Protein AF-A0AAV7KCJ5-F1 (afdb_monomer_lite)

pLDDT: mean 91.38, std 7.17, range [54.78, 97.94]

Structure (mmCIF, N/CA/C/O backbone):
data_AF-A0AAV7KCJ5-F1
#
_entry.id   AF-A0AAV7KCJ5-F1
#
loop_
_atom_site.group_PDB
_atom_site.id
_atom_site.type_symbol
_atom_site.label_atom_id
_atom_site.label_alt_id
_atom_site.label_comp_id
_atom_site.label_asym_id
_atom_site.label_entity_id
_atom_site.label_seq_id
_atom_site.pdbx_PDB_ins_code
_atom_site.Cartn_x
_atom_site.Cartn_y
_atom_site.Cartn_z
_atom_site.occupancy
_atom_site.B_iso_or_equiv
_atom_site.auth_seq_id
_atom_site.auth_comp_id
_atom_site.auth_asym_id
_atom_site.auth_atom_id
_atom_site.pdbx_PDB_model_num
ATOM 1 N N . MET A 1 1 ? -26.544 1.266 16.750 1.00 62.94 1 MET A N 1
ATOM 2 C CA . MET A 1 1 ? -25.560 1.793 17.711 1.00 62.94 1 MET A CA 1
ATOM 3 C C . MET A 1 1 ? -24.195 1.752 17.039 1.00 62.94 1 MET A C 1
ATOM 5 O O . MET A 1 1 ? -23.851 0.712 16.485 1.00 62.94 1 MET A O 1
ATOM 9 N N . SER A 1 2 ? -23.483 2.873 16.955 1.00 85.56 2 SER A N 1
ATOM 10 C CA . SER A 1 2 ? -22.164 2.951 16.309 1.00 85.56 2 SER A CA 1
ATOM 11 C C . SER A 1 2 ? -21.068 2.293 17.162 1.00 85.56 2 SER A C 1
ATOM 13 O O . SER A 1 2 ? -21.198 2.193 18.380 1.00 85.56 2 SER A O 1
ATOM 15 N N . ASP A 1 3 ? -19.951 1.878 16.547 1.00 87.19 3 ASP A N 1
ATOM 16 C CA . ASP A 1 3 ? -18.792 1.317 17.274 1.00 87.19 3 ASP A CA 1
ATOM 17 C C . ASP A 1 3 ? -18.307 2.250 18.398 1.00 87.19 3 ASP A C 1
ATOM 19 O O . ASP A 1 3 ? -17.878 1.791 19.455 1.00 87.19 3 ASP A O 1
ATOM 23 N N . PHE A 1 4 ? -18.407 3.565 18.183 1.00 85.38 4 PHE A N 1
ATOM 24 C CA . PHE A 1 4 ? -18.057 4.586 19.167 1.00 85.38 4 PHE A CA 1
ATOM 25 C C . PHE A 1 4 ? -19.045 4.648 20.333 1.00 85.38 4 PHE A C 1
ATOM 27 O O . PHE A 1 4 ? -18.619 4.792 21.476 1.00 85.38 4 PHE A O 1
ATOM 34 N N . GLU A 1 5 ? -20.345 4.515 20.073 1.00 88.69 5 GLU A N 1
ATOM 35 C CA . GLU A 1 5 ? -21.368 4.468 21.124 1.00 88.69 5 GLU A CA 1
ATOM 36 C C . GLU A 1 5 ? -21.196 3.240 22.021 1.00 88.69 5 GLU A C 1
ATOM 38 O O . GLU A 1 5 ? -21.281 3.364 23.242 1.00 88.69 5 GLU A O 1
ATOM 43 N N . VAL A 1 6 ? -20.888 2.076 21.439 1.00 88.56 6 VAL A N 1
ATOM 44 C CA . VAL A 1 6 ? -20.657 0.843 22.209 1.00 88.56 6 VAL A CA 1
ATOM 45 C C . VAL A 1 6 ? -19.412 0.975 23.087 1.00 88.56 6 VAL A C 1
ATOM 47 O O . VAL A 1 6 ? -19.454 0.624 24.261 1.00 88.56 6 VAL A O 1
ATOM 50 N N . LEU A 1 7 ? -18.314 1.529 22.565 1.00 90.25 7 LEU A N 1
ATOM 51 C CA . LEU A 1 7 ? -17.108 1.778 23.363 1.00 90.25 7 LEU A CA 1
ATOM 52 C C . LEU A 1 7 ? -17.362 2.797 24.486 1.00 90.25 7 LEU A C 1
ATOM 54 O O . LEU A 1 7 ? -16.994 2.555 25.637 1.00 90.25 7 LEU A O 1
ATOM 58 N N . ARG A 1 8 ? -18.060 3.899 24.180 1.00 89.69 8 ARG A N 1
ATOM 59 C CA . ARG A 1 8 ? -18.406 4.942 25.157 1.00 89.69 8 ARG A CA 1
ATOM 60 C C . ARG A 1 8 ? -19.308 4.407 26.272 1.00 89.69 8 ARG A C 1
ATOM 62 O O . ARG A 1 8 ? -19.099 4.784 27.421 1.00 89.69 8 ARG A O 1
ATOM 69 N N . LYS A 1 9 ? -20.246 3.500 25.968 1.00 90.31 9 LYS A N 1
ATOM 70 C CA . LYS A 1 9 ? -21.117 2.840 26.962 1.00 90.31 9 LYS A CA 1
ATOM 71 C C . LYS A 1 9 ? -20.323 2.186 28.100 1.00 90.31 9 LYS A C 1
ATOM 73 O O . LYS A 1 9 ? -20.775 2.215 29.238 1.00 90.31 9 LYS A O 1
ATOM 78 N N . TYR A 1 10 ? -19.147 1.628 27.808 1.00 88.75 10 TYR A N 1
ATOM 79 C CA . TYR A 1 10 ? -18.276 0.990 28.807 1.00 88.75 10 TYR A CA 1
ATOM 80 C C . TYR A 1 10 ? -17.107 1.883 29.260 1.00 88.75 10 TYR A C 1
ATOM 82 O O . TYR A 1 10 ? -16.184 1.419 29.939 1.00 88.75 10 TYR A O 1
ATOM 90 N N . GLY A 1 11 ? -17.115 3.165 28.879 1.00 88.50 11 GLY A N 1
ATOM 91 C CA . GLY A 1 11 ? -16.026 4.100 29.158 1.00 88.50 11 GLY A CA 1
ATOM 92 C C . GLY A 1 11 ? -14.686 3.600 28.617 1.00 88.50 11 GLY A C 1
ATOM 93 O O . GLY A 1 11 ? -13.696 3.615 29.345 1.00 88.50 11 GLY A O 1
ATOM 94 N N . LEU A 1 12 ? -14.688 3.054 27.397 1.00 90.12 12 LEU A N 1
ATOM 95 C CA . LEU A 1 12 ? -13.498 2.576 26.697 1.00 90.12 12 LEU A CA 1
ATOM 96 C C . LEU A 1 12 ? -13.106 3.569 25.603 1.00 90.12 12 LEU A C 1
ATOM 98 O O . LEU A 1 12 ? -13.947 3.983 24.801 1.00 90.12 12 LEU A O 1
ATOM 102 N N . ASN A 1 13 ? -11.820 3.910 25.529 1.00 89.00 13 ASN A N 1
ATOM 103 C CA . ASN A 1 13 ? -11.284 4.693 24.424 1.00 89.00 13 ASN A CA 1
ATOM 104 C C . ASN A 1 13 ? -10.978 3.780 23.223 1.00 89.00 13 ASN A C 1
ATOM 106 O O . ASN A 1 13 ? -10.430 2.684 23.354 1.00 89.00 13 ASN A O 1
ATOM 110 N N . ARG A 1 14 ? -11.310 4.256 22.020 1.00 86.88 14 ARG A N 1
ATOM 111 C CA . ARG A 1 14 ? -10.985 3.594 20.754 1.00 86.88 14 ARG A CA 1
ATOM 112 C C . ARG A 1 14 ? -9.488 3.332 20.589 1.00 86.88 14 ARG A C 1
ATOM 114 O O . ARG A 1 14 ? -9.135 2.264 20.094 1.00 86.88 14 ARG A O 1
ATOM 121 N N . GLU A 1 15 ? -8.632 4.289 20.936 1.00 85.88 15 GLU A N 1
ATOM 122 C CA . GLU A 1 15 ? -7.181 4.130 20.790 1.00 85.88 15 GLU A CA 1
ATOM 123 C C . GLU A 1 15 ? -6.646 3.065 21.738 1.00 85.88 15 GLU A C 1
ATOM 125 O O . GLU A 1 15 ? -6.010 2.125 21.267 1.00 85.88 15 GLU A O 1
ATOM 130 N N . GLU A 1 16 ? -7.006 3.139 23.020 1.00 84.88 16 GLU A N 1
ATOM 131 C CA . GLU A 1 16 ? -6.613 2.166 24.049 1.00 84.88 16 GLU A CA 1
ATOM 132 C C . GLU A 1 16 ? -7.024 0.738 23.673 1.00 84.88 16 GLU A C 1
ATOM 134 O O . GLU A 1 16 ? -6.205 -0.178 23.697 1.00 84.88 16 GLU A O 1
ATOM 139 N N . VAL A 1 17 ? -8.272 0.536 23.232 1.00 87.44 17 VAL A N 1
ATOM 140 C CA . VAL A 1 17 ? -8.769 -0.797 22.851 1.00 87.44 17 VAL A CA 1
ATOM 141 C C . VAL A 1 17 ? -7.986 -1.391 21.677 1.00 87.44 17 VAL A C 1
ATOM 143 O O . VAL A 1 17 ? -7.844 -2.612 21.567 1.00 87.44 17 VAL A O 1
ATOM 146 N N . VAL A 1 18 ? -7.485 -0.555 20.771 1.00 88.62 18 VAL A N 1
ATOM 147 C CA . VAL A 1 18 ? -6.765 -1.007 19.576 1.00 88.62 18 VAL A CA 1
ATOM 148 C C . VAL A 1 18 ? -5.284 -1.234 19.865 1.00 88.62 18 VAL A C 1
ATOM 150 O O . VAL A 1 18 ? -4.736 -2.219 19.351 1.00 88.62 18 VAL A O 1
ATOM 153 N N . SER A 1 19 ? -4.668 -0.351 20.658 1.00 88.38 19 SER A N 1
ATOM 154 C CA . SER A 1 19 ? -3.234 -0.332 20.963 1.00 88.38 19 SER A CA 1
ATOM 155 C C . SER A 1 19 ? -2.829 -1.328 22.045 1.00 88.38 19 SER A C 1
ATOM 157 O O . SER A 1 19 ? -1.776 -1.943 21.902 1.00 88.38 19 SER A O 1
ATOM 159 N N . MET A 1 20 ? -3.665 -1.551 23.067 1.00 91.12 20 MET A N 1
ATOM 160 C CA . MET A 1 20 ? -3.389 -2.530 24.124 1.00 91.12 20 MET A CA 1
ATOM 161 C C . MET A 1 20 ? -3.147 -3.915 23.539 1.00 91.12 20 MET A C 1
ATOM 163 O O . MET A 1 20 ? -3.772 -4.293 22.544 1.00 91.12 20 MET A O 1
ATOM 167 N N . ASP A 1 21 ? -2.304 -4.725 24.171 1.00 90.69 21 ASP A N 1
ATOM 168 C CA . ASP A 1 21 ? -2.207 -6.144 23.845 1.00 90.69 21 ASP A CA 1
ATOM 169 C C . ASP A 1 21 ? -3.503 -6.897 24.233 1.00 90.69 21 ASP A C 1
ATOM 171 O O . ASP A 1 21 ? -4.516 -6.314 24.638 1.00 90.69 21 ASP A O 1
ATOM 175 N N . ILE A 1 22 ? -3.562 -8.202 23.964 1.00 88.50 22 ILE A N 1
ATOM 176 C CA . ILE A 1 22 ? -4.781 -8.976 24.235 1.00 88.50 22 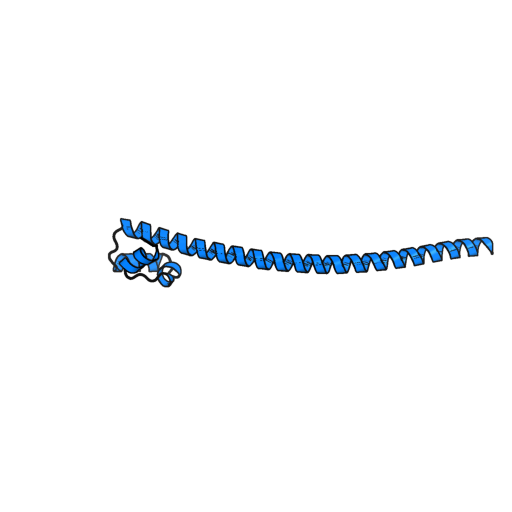ILE A CA 1
ATOM 177 C C . ILE A 1 22 ? -4.973 -9.274 25.727 1.00 88.50 22 ILE A C 1
ATOM 179 O O . ILE A 1 22 ? -6.120 -9.365 26.164 1.00 88.50 22 ILE A O 1
ATOM 183 N N . MET A 1 23 ? -3.892 -9.400 26.501 1.00 91.94 23 MET A N 1
ATOM 184 C CA . MET A 1 23 ? -3.952 -9.664 27.938 1.00 91.94 23 MET A CA 1
ATOM 185 C C . MET A 1 23 ? -4.385 -8.412 28.692 1.00 91.94 23 MET A C 1
ATOM 187 O O . MET A 1 23 ? -5.380 -8.477 29.406 1.00 91.94 23 MET A O 1
ATOM 191 N N . ALA A 1 24 ? -3.746 -7.268 28.434 1.00 91.94 24 ALA A N 1
ATOM 192 C CA . ALA A 1 24 ? -4.122 -5.974 29.002 1.00 91.94 24 ALA A CA 1
ATOM 193 C C . ALA A 1 24 ? -5.587 -5.628 28.702 1.00 91.94 24 ALA A C 1
ATOM 195 O O . ALA A 1 24 ? -6.331 -5.224 29.595 1.00 91.94 24 ALA A O 1
ATOM 196 N N . LEU A 1 25 ? -6.047 -5.884 27.467 1.00 91.56 25 LEU A N 1
ATOM 197 C CA . LEU A 1 25 ? -7.459 -5.705 27.137 1.00 91.56 25 LEU A CA 1
ATOM 198 C C . LEU A 1 25 ? -8.356 -6.651 27.945 1.00 91.56 25 LEU A C 1
ATOM 200 O O . LEU A 1 25 ? -9.378 -6.214 28.457 1.00 91.56 25 LEU A O 1
ATOM 204 N N . ASN A 1 26 ? -8.028 -7.942 28.044 1.00 89.94 26 ASN A N 1
ATOM 205 C CA . ASN A 1 26 ? -8.865 -8.874 28.802 1.00 89.94 26 ASN A CA 1
ATOM 206 C C . ASN A 1 26 ? -8.940 -8.484 30.289 1.00 89.94 26 ASN A C 1
ATOM 208 O O . ASN A 1 26 ? -10.030 -8.549 30.852 1.00 89.94 26 ASN A O 1
ATOM 212 N N . THR A 1 27 ? -7.833 -8.041 30.893 1.00 92.50 27 THR A N 1
ATOM 213 C CA . THR A 1 27 ? -7.800 -7.534 32.273 1.00 92.50 27 THR A CA 1
ATOM 214 C C . THR A 1 27 ? -8.726 -6.332 32.436 1.00 92.50 27 THR A C 1
ATOM 216 O O . THR A 1 27 ? -9.637 -6.384 33.257 1.00 92.50 27 THR A O 1
ATOM 219 N N . LEU A 1 28 ? -8.605 -5.322 31.568 1.00 90.88 28 LEU A N 1
ATOM 220 C CA . LEU A 1 28 ? -9.465 -4.132 31.584 1.00 90.88 28 LEU A CA 1
ATOM 221 C C . LEU A 1 28 ? -10.959 -4.479 31.466 1.00 90.88 28 LEU A C 1
ATOM 223 O O . LEU A 1 28 ? -11.808 -3.891 32.137 1.00 90.88 28 LEU A O 1
ATOM 227 N N . LEU A 1 29 ? -11.301 -5.434 30.595 1.00 91.00 29 LEU A N 1
ATOM 228 C CA . LEU A 1 29 ? -12.686 -5.873 30.404 1.00 91.00 29 LEU A CA 1
ATOM 229 C C . LEU A 1 29 ? -13.235 -6.610 31.639 1.00 91.00 29 LEU A C 1
ATOM 231 O O . LEU A 1 29 ? -14.432 -6.502 31.915 1.00 91.00 29 LEU A O 1
ATOM 235 N N . MET A 1 30 ? -12.384 -7.341 32.369 1.00 90.00 30 MET A N 1
ATOM 236 C CA . MET A 1 30 ? -12.752 -8.002 33.626 1.00 90.00 30 MET A CA 1
ATOM 237 C C . MET A 1 30 ? -12.896 -7.005 34.779 1.00 90.00 30 MET A C 1
ATOM 239 O O . MET A 1 30 ? -13.893 -7.066 35.492 1.00 90.00 30 MET A O 1
ATOM 243 N N . GLU A 1 31 ? -11.968 -6.057 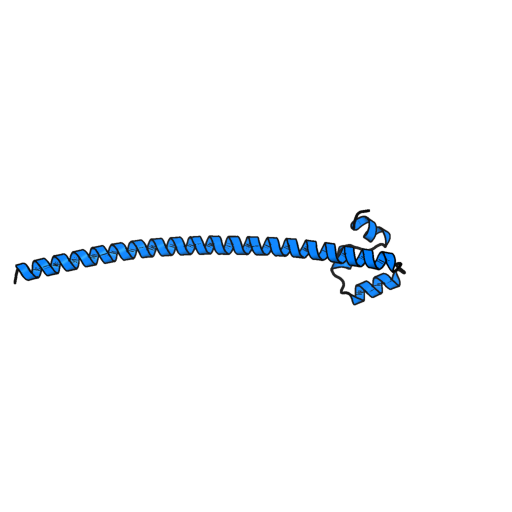34.925 1.00 91.56 31 GLU A N 1
ATOM 244 C CA . GLU A 1 31 ? -12.020 -5.000 35.949 1.00 91.56 31 GLU A CA 1
ATOM 245 C C . GLU A 1 31 ? -13.273 -4.127 35.812 1.00 91.56 31 GLU A C 1
ATOM 247 O O . GLU A 1 31 ? -13.889 -3.745 36.804 1.00 91.56 31 GLU A O 1
ATOM 252 N N . LYS A 1 32 ? -13.711 -3.871 34.574 1.00 88.88 32 LYS A N 1
ATOM 253 C CA . LYS A 1 32 ? -14.960 -3.153 34.277 1.00 88.88 32 LYS A CA 1
ATOM 254 C C . LYS A 1 32 ? -16.226 -4.011 34.405 1.00 88.88 32 LYS A C 1
ATOM 256 O O . LYS A 1 32 ? -17.309 -3.516 34.102 1.00 88.88 32 LYS A O 1
ATOM 261 N N . LEU A 1 33 ? -16.106 -5.278 34.817 1.00 90.56 33 LEU A N 1
ATOM 262 C CA . LEU A 1 33 ? -17.213 -6.226 35.005 1.00 90.56 33 LEU A CA 1
ATOM 263 C C . LEU A 1 33 ? -18.136 -6.337 33.776 1.00 90.56 33 LEU A C 1
ATOM 265 O O . LEU A 1 33 ? -19.359 -6.438 33.892 1.00 90.56 33 LEU A O 1
ATOM 269 N N . ILE A 1 34 ? -17.554 -6.308 32.572 1.00 90.19 34 ILE A N 1
ATOM 270 C CA . ILE A 1 34 ? -18.335 -6.294 31.333 1.00 90.19 34 ILE A CA 1
ATOM 271 C C . ILE A 1 34 ? -18.951 -7.680 31.078 1.00 90.19 34 ILE A C 1
ATOM 273 O O . ILE A 1 34 ? -18.243 -8.692 31.123 1.00 90.19 34 ILE A O 1
ATOM 277 N N . PRO A 1 35 ? -20.252 -7.768 30.737 1.00 90.94 35 PRO A N 1
ATOM 278 C CA . PRO A 1 35 ? -20.888 -9.038 30.411 1.00 90.94 35 PRO A CA 1
ATOM 279 C C . PRO A 1 35 ? -20.192 -9.760 29.250 1.00 90.94 35 PRO A C 1
ATOM 281 O O . PRO A 1 35 ? -19.848 -9.155 28.234 1.00 90.94 35 PRO A O 1
ATOM 284 N N . LYS A 1 36 ? -20.064 -11.093 29.332 1.00 87.25 36 LYS A N 1
ATOM 285 C CA . LYS A 1 36 ? -19.428 -11.913 28.275 1.00 87.25 36 LYS A CA 1
ATOM 286 C C . LYS A 1 36 ? -20.017 -11.678 26.876 1.00 87.25 36 LYS A C 1
ATOM 288 O O . LYS A 1 36 ? -19.280 -11.717 25.890 1.00 87.25 36 LYS A O 1
ATOM 293 N N . LYS A 1 37 ? -21.331 -11.432 26.789 1.00 84.50 37 LYS A N 1
ATOM 294 C CA . LYS A 1 37 ? -22.032 -11.115 25.533 1.00 84.50 37 LYS A CA 1
ATOM 295 C C . LYS A 1 37 ? -21.465 -9.849 24.880 1.00 84.50 37 LYS A C 1
ATOM 297 O O . LYS A 1 37 ? -21.194 -9.852 23.681 1.00 84.50 37 LYS A O 1
ATOM 302 N N . ASP A 1 38 ? -21.195 -8.834 25.689 1.00 90.12 38 ASP A N 1
ATOM 303 C CA . ASP A 1 38 ? -20.719 -7.525 25.248 1.00 90.12 38 ASP A CA 1
ATOM 304 C C . ASP A 1 38 ? -19.203 -7.547 24.987 1.00 90.12 38 ASP A C 1
ATOM 306 O O . ASP A 1 38 ? -18.716 -6.912 24.056 1.00 90.12 38 ASP A O 1
ATOM 310 N N . ILE A 1 39 ? -18.441 -8.379 25.712 1.00 90.38 39 ILE A N 1
ATOM 311 C CA . ILE A 1 39 ? -17.014 -8.629 25.428 1.00 90.38 39 ILE A CA 1
ATOM 312 C C . ILE A 1 39 ? -16.809 -9.143 23.995 1.00 90.38 39 ILE A C 1
ATOM 314 O O . ILE A 1 39 ? -15.867 -8.729 23.311 1.00 90.38 39 ILE A O 1
ATOM 318 N N . LYS A 1 40 ? -17.677 -10.044 23.514 1.00 90.00 40 LYS A N 1
ATOM 319 C CA . LYS A 1 40 ? -17.603 -10.557 22.135 1.00 90.00 40 LYS A CA 1
ATOM 320 C C . LYS A 1 40 ? -17.804 -9.435 21.111 1.00 90.00 40 LYS A C 1
ATOM 322 O O . LYS A 1 40 ? -17.096 -9.390 20.100 1.00 90.00 40 LYS A O 1
ATOM 327 N N . GLU A 1 41 ? -18.731 -8.523 21.383 1.00 91.25 41 GLU A N 1
ATOM 328 C CA . GLU A 1 41 ? -18.971 -7.341 20.556 1.00 91.25 41 GLU A CA 1
ATOM 329 C C . GLU A 1 41 ? -17.761 -6.396 20.572 1.00 91.25 41 GLU A C 1
ATOM 331 O O . GLU A 1 41 ? -17.258 -6.029 19.510 1.00 91.25 41 GLU A O 1
ATOM 336 N N . LEU A 1 42 ? -17.191 -6.110 21.745 1.00 91.12 42 LEU A N 1
ATOM 337 C CA . LEU A 1 42 ? -16.000 -5.264 21.895 1.00 91.12 42 LEU A CA 1
ATOM 338 C C . LEU A 1 42 ? -14.772 -5.830 21.166 1.00 91.12 42 LEU A C 1
ATOM 340 O O . LEU A 1 42 ? -14.057 -5.095 20.480 1.00 91.12 42 LEU A O 1
ATOM 344 N N . LYS A 1 43 ? -14.547 -7.150 21.225 1.00 90.62 43 LYS A N 1
ATOM 345 C CA . LYS A 1 43 ? -13.486 -7.815 20.443 1.00 90.62 43 LYS A CA 1
ATOM 346 C C . LYS A 1 43 ? -13.734 -7.710 18.935 1.00 90.62 43 LYS A C 1
ATOM 348 O O . LYS A 1 43 ? -12.789 -7.532 18.164 1.00 90.62 43 LYS A O 1
ATOM 353 N N . SER A 1 44 ? -14.995 -7.768 18.512 1.00 91.38 44 SER A N 1
ATOM 354 C CA . SER A 1 44 ? -15.380 -7.599 17.106 1.00 91.38 44 SER A CA 1
ATOM 355 C C . SER A 1 44 ? -15.166 -6.157 16.631 1.00 91.38 44 SER A C 1
ATOM 357 O O . SER A 1 44 ? -14.624 -5.942 15.545 1.00 91.38 44 SER A O 1
ATOM 359 N N . ILE A 1 45 ? -15.496 -5.167 17.466 1.00 91.75 45 ILE A N 1
ATOM 360 C CA . ILE A 1 45 ? -15.200 -3.747 17.232 1.00 91.75 45 ILE A CA 1
ATOM 361 C C . ILE A 1 45 ? -13.688 -3.533 17.103 1.00 91.75 45 ILE A C 1
ATOM 363 O O . ILE A 1 45 ? -13.230 -2.984 16.098 1.00 91.75 45 ILE A O 1
ATOM 367 N N . ARG A 1 46 ? -12.888 -4.056 18.044 1.00 93.00 46 ARG A N 1
ATOM 368 C CA . ARG A 1 46 ? -11.418 -4.002 17.979 1.00 93.00 46 ARG A CA 1
ATOM 369 C C . ARG A 1 46 ? -10.887 -4.561 16.659 1.00 93.00 46 ARG A C 1
ATOM 371 O O . ARG A 1 46 ? -10.050 -3.926 16.014 1.00 93.00 46 ARG A O 1
ATOM 378 N N . ARG A 1 47 ? -11.390 -5.725 16.227 1.00 93.12 47 ARG A N 1
ATOM 379 C CA . ARG A 1 47 ? -11.017 -6.337 14.943 1.00 93.12 47 ARG A CA 1
ATOM 380 C C . ARG A 1 47 ? -11.353 -5.420 13.769 1.00 93.12 47 ARG A C 1
ATOM 382 O O . ARG A 1 47 ? -10.484 -5.190 12.933 1.00 93.12 47 ARG A O 1
ATOM 389 N N . ARG A 1 48 ? -12.571 -4.871 13.704 1.00 92.81 48 ARG A N 1
ATOM 390 C CA . ARG A 1 48 ? -12.983 -3.958 12.622 1.00 92.81 48 ARG A CA 1
ATOM 391 C C . ARG A 1 48 ? -12.096 -2.721 12.542 1.00 92.81 48 ARG A C 1
ATOM 393 O O . ARG A 1 48 ? -11.693 -2.335 11.444 1.00 92.81 48 ARG A O 1
ATOM 400 N N . ILE A 1 49 ? -11.741 -2.134 13.685 1.00 91.31 49 ILE A N 1
ATOM 401 C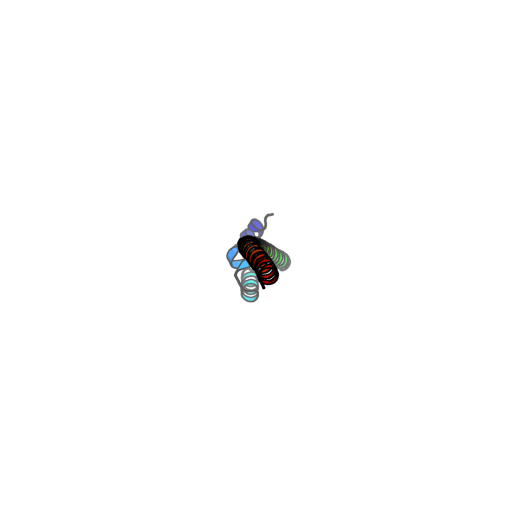 CA . ILE A 1 49 ? -10.864 -0.961 13.719 1.00 91.31 49 ILE A CA 1
ATOM 402 C C . ILE A 1 49 ? -9.455 -1.313 13.224 1.00 91.31 49 ILE A C 1
ATOM 404 O O . ILE A 1 49 ? -8.934 -0.603 12.362 1.00 91.31 49 ILE A O 1
ATOM 408 N N . LYS A 1 50 ? -8.866 -2.425 13.694 1.00 92.81 50 LYS A N 1
ATOM 409 C CA . LYS A 1 50 ? -7.559 -2.901 13.204 1.00 92.81 50 LYS A CA 1
ATOM 410 C C . LYS A 1 50 ? -7.580 -3.156 11.699 1.00 92.81 50 LYS A C 1
ATOM 412 O O . LYS A 1 50 ? -6.722 -2.657 10.983 1.00 92.81 50 LYS A O 1
ATOM 417 N N . MET A 1 51 ? -8.606 -3.843 11.202 1.00 93.62 51 MET A N 1
ATOM 418 C CA . MET A 1 51 ? -8.759 -4.128 9.771 1.00 93.62 51 MET A CA 1
ATOM 419 C C . MET A 1 51 ? -8.895 -2.857 8.931 1.00 93.62 51 MET A C 1
ATOM 421 O O . MET A 1 51 ? -8.338 -2.778 7.840 1.00 93.62 51 MET A O 1
ATOM 425 N N . ARG A 1 52 ? -9.586 -1.826 9.433 1.00 91.06 52 ARG A N 1
ATOM 426 C CA . ARG A 1 52 ? -9.634 -0.523 8.756 1.00 91.06 52 ARG A CA 1
ATOM 427 C C . ARG A 1 52 ? -8.243 0.119 8.679 1.00 91.06 52 ARG A C 1
ATOM 429 O O . ARG A 1 52 ? -7.891 0.620 7.617 1.00 91.06 52 ARG A O 1
ATOM 436 N N . LYS A 1 53 ? -7.451 0.064 9.756 1.00 90.38 53 LYS A N 1
ATOM 437 C CA . LYS A 1 53 ? -6.070 0.576 9.764 1.00 90.38 53 LYS A CA 1
ATOM 438 C C . LYS A 1 53 ? -5.184 -0.179 8.765 1.00 90.38 53 LYS A C 1
ATOM 440 O O . LYS A 1 53 ? -4.560 0.465 7.930 1.00 90.38 53 LYS A O 1
ATOM 445 N N . TYR 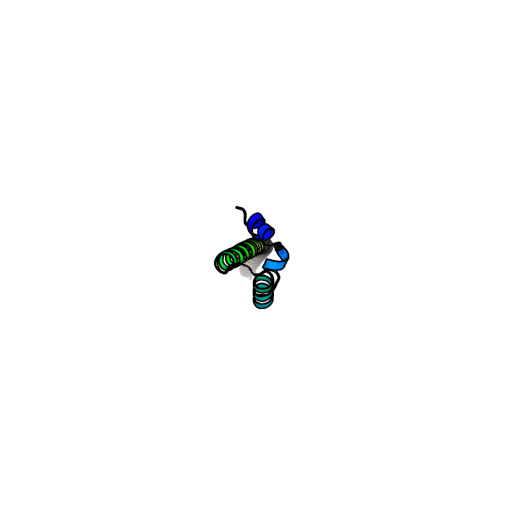A 1 54 ? -5.232 -1.512 8.763 1.00 92.94 54 TYR A N 1
ATOM 446 C CA . TYR A 1 54 ? -4.470 -2.332 7.816 1.00 92.94 54 TYR A CA 1
ATOM 447 C C . TYR A 1 54 ? -4.837 -2.058 6.357 1.00 92.94 54 TYR A C 1
ATOM 449 O O . TYR A 1 54 ? -3.945 -1.938 5.525 1.00 92.94 54 TYR A O 1
ATOM 457 N N . ARG A 1 55 ? -6.128 -1.893 6.034 1.00 94.44 55 ARG A N 1
ATOM 458 C CA . ARG A 1 55 ? -6.546 -1.522 4.670 1.00 94.44 55 ARG A CA 1
ATOM 459 C C . ARG A 1 55 ? -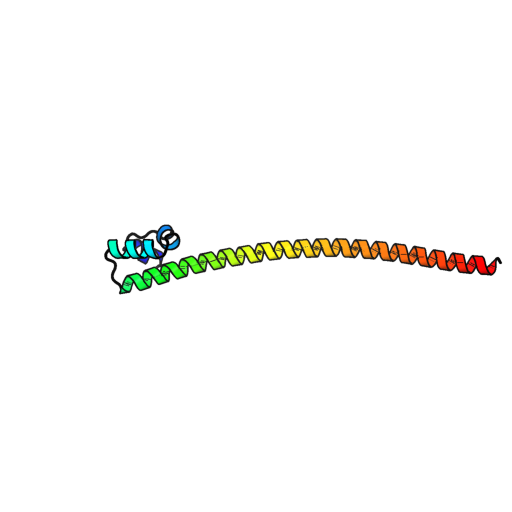5.996 -0.166 4.246 1.00 94.44 55 ARG A C 1
ATOM 461 O O . ARG A 1 55 ? -5.523 -0.034 3.123 1.00 94.44 55 ARG A O 1
ATOM 468 N N . ASN A 1 56 ? -6.013 0.818 5.144 1.00 93.88 56 ASN A N 1
ATOM 469 C CA . ASN A 1 56 ? -5.454 2.136 4.856 1.00 93.88 56 ASN A CA 1
ATOM 470 C C . ASN A 1 56 ? -3.936 2.065 4.639 1.00 93.88 56 ASN A C 1
ATOM 472 O O . ASN A 1 56 ? -3.428 2.668 3.701 1.00 93.88 56 ASN A O 1
ATOM 476 N N . GLU A 1 57 ? -3.212 1.322 5.477 1.00 94.94 57 GLU A N 1
ATOM 477 C CA . GLU A 1 57 ? -1.763 1.117 5.332 1.00 94.94 57 GLU A CA 1
ATOM 478 C C . GLU A 1 57 ? -1.409 0.341 4.061 1.00 94.94 57 GLU A C 1
ATOM 480 O O . GLU A 1 57 ? -0.443 0.676 3.385 1.00 94.94 57 GLU A O 1
ATOM 485 N N . SER A 1 58 ? -2.197 -0.675 3.711 1.00 95.56 58 SER A N 1
ATOM 486 C CA . SER A 1 58 ? -2.045 -1.427 2.464 1.00 95.56 58 SER A CA 1
ATOM 487 C C . SER A 1 58 ? -2.284 -0.536 1.247 1.00 95.56 58 SER A C 1
ATOM 489 O O . SER A 1 58 ? -1.453 -0.521 0.349 1.00 95.56 58 SER A O 1
ATOM 491 N N . SER A 1 59 ? -3.344 0.278 1.260 1.00 94.69 59 SER A N 1
ATOM 492 C CA . SER A 1 59 ? -3.630 1.227 0.173 1.00 94.69 59 SER A CA 1
ATOM 493 C C . SER A 1 59 ? -2.527 2.279 0.031 1.00 94.69 59 SER A C 1
ATOM 495 O O . SER A 1 59 ? -2.194 2.682 -1.076 1.00 94.69 59 SER A O 1
ATOM 497 N N . LYS A 1 60 ? -1.945 2.741 1.148 1.00 95.50 60 LYS A N 1
ATOM 498 C CA . LYS A 1 60 ? -0.799 3.662 1.124 1.00 95.50 60 LYS A CA 1
ATOM 499 C C . LYS A 1 60 ? 0.440 3.009 0.517 1.00 95.50 60 LYS A C 1
ATOM 501 O O . LYS A 1 60 ? 1.077 3.638 -0.313 1.00 95.50 60 LYS A O 1
ATOM 506 N N . ARG A 1 61 ? 0.754 1.767 0.904 1.00 95.62 61 ARG A N 1
ATOM 507 C CA . ARG A 1 61 ? 1.887 1.017 0.341 1.00 95.62 61 ARG A CA 1
ATOM 508 C C . ARG A 1 61 ? 1.743 0.811 -1.162 1.00 95.62 61 ARG A C 1
ATOM 510 O O . ARG A 1 61 ? 2.663 1.151 -1.882 1.00 95.62 61 ARG A O 1
ATOM 517 N N . GLN A 1 62 ? 0.565 0.393 -1.621 1.00 95.69 62 GLN A N 1
ATOM 518 C CA . GLN A 1 62 ? 0.287 0.237 -3.053 1.00 95.69 62 GLN A CA 1
ATOM 519 C C . GLN A 1 62 ? 0.459 1.542 -3.836 1.00 95.69 62 GLN A C 1
ATOM 521 O O . GLN A 1 62 ? 0.954 1.527 -4.952 1.00 95.69 62 GLN A O 1
ATOM 526 N N . LYS A 1 63 ? 0.064 2.687 -3.264 1.00 96.06 63 LYS A N 1
ATOM 527 C CA . LYS A 1 63 ? 0.288 3.989 -3.909 1.00 96.06 63 LYS A CA 1
ATOM 528 C C . LYS A 1 63 ? 1.767 4.345 -4.021 1.00 96.06 63 LYS A C 1
ATOM 530 O O . LYS A 1 63 ? 2.152 4.926 -5.021 1.00 96.06 63 LYS A O 1
ATOM 535 N N . ILE A 1 64 ? 2.559 4.043 -2.994 1.00 96.88 64 ILE A N 1
ATOM 536 C CA . ILE A 1 64 ? 4.006 4.288 -3.011 1.00 96.88 64 ILE A CA 1
ATOM 537 C C . ILE A 1 64 ? 4.666 3.391 -4.061 1.00 96.88 64 ILE A C 1
ATOM 539 O O . ILE A 1 64 ? 5.376 3.900 -4.912 1.00 96.88 64 ILE A O 1
ATOM 543 N N . GLU A 1 65 ? 4.339 2.100 -4.054 1.00 97.19 65 GLU A N 1
ATOM 544 C CA . GLU A 1 65 ? 4.842 1.119 -5.022 1.00 97.19 65 GLU A CA 1
ATOM 545 C C . GLU A 1 65 ? 4.486 1.502 -6.468 1.00 97.19 65 GLU A C 1
ATOM 547 O O . GLU A 1 65 ? 5.327 1.416 -7.352 1.00 97.19 65 GLU A O 1
ATOM 552 N N . LEU A 1 66 ? 3.270 2.003 -6.717 1.00 97.25 66 LEU A N 1
ATOM 553 C CA . LEU A 1 66 ? 2.891 2.515 -8.038 1.00 97.25 66 LEU A CA 1
ATOM 554 C C . LEU A 1 66 ? 3.759 3.696 -8.480 1.00 97.25 66 LEU A C 1
ATOM 556 O O . LEU A 1 66 ? 4.195 3.716 -9.623 1.00 97.25 66 LEU A O 1
ATOM 560 N N . ILE A 1 67 ? 4.027 4.650 -7.586 1.00 97.12 67 ILE A N 1
ATOM 561 C CA . ILE A 1 67 ? 4.890 5.800 -7.893 1.00 97.12 67 ILE A CA 1
ATOM 562 C C . ILE A 1 67 ? 6.326 5.335 -8.168 1.00 97.12 67 ILE A C 1
ATOM 564 O O . ILE A 1 67 ? 6.973 5.841 -9.079 1.00 97.12 67 ILE A O 1
ATOM 568 N N . GLU A 1 68 ? 6.835 4.375 -7.394 1.00 97.69 68 GLU A N 1
ATOM 569 C CA . GLU A 1 68 ? 8.165 3.792 -7.608 1.00 97.69 68 GLU A CA 1
ATOM 570 C C . GLU A 1 68 ? 8.261 3.112 -8.979 1.00 97.69 68 GLU A C 1
ATOM 572 O O . GLU A 1 68 ? 9.201 3.389 -9.719 1.00 97.69 68 GLU A O 1
ATOM 577 N N . LEU A 1 69 ? 7.258 2.313 -9.355 1.00 97.62 69 LEU A N 1
ATOM 578 C CA . LEU A 1 69 ? 7.192 1.657 -10.664 1.00 97.62 69 LEU A CA 1
ATOM 579 C C . LEU A 1 69 ? 7.024 2.648 -11.824 1.00 97.62 69 LEU A C 1
ATOM 581 O O . LEU A 1 69 ? 7.573 2.424 -12.898 1.00 97.62 69 LEU A O 1
ATOM 585 N N . GLU A 1 70 ? 6.268 3.733 -11.638 1.00 97.00 70 GLU A N 1
ATOM 586 C CA . GLU A 1 70 ? 6.145 4.798 -12.643 1.00 97.00 70 GLU A CA 1
ATOM 587 C C . GLU A 1 70 ? 7.489 5.496 -12.872 1.00 97.00 70 GLU A C 1
ATOM 589 O O . GLU A 1 70 ? 7.898 5.653 -14.019 1.00 97.00 70 GLU A O 1
ATOM 594 N N . ASN A 1 71 ? 8.214 5.822 -11.799 1.00 97.69 71 ASN A N 1
ATOM 595 C CA . ASN A 1 71 ? 9.553 6.403 -11.904 1.00 97.69 71 ASN A CA 1
ATOM 596 C C . ASN A 1 71 ? 10.555 5.428 -12.542 1.00 97.69 71 ASN A C 1
ATOM 598 O O . ASN A 1 71 ? 11.380 5.836 -13.353 1.00 97.69 71 ASN A O 1
ATOM 602 N N . GLU A 1 72 ? 10.502 4.143 -12.180 1.00 97.94 72 GLU A N 1
ATOM 603 C CA . GLU A 1 72 ? 11.366 3.117 -12.771 1.00 97.94 72 GLU A CA 1
ATOM 604 C C . GLU A 1 72 ? 11.087 2.951 -14.267 1.00 97.94 72 GLU A C 1
ATOM 606 O O . GLU A 1 72 ? 12.022 2.927 -15.062 1.00 97.94 72 GLU A O 1
ATOM 611 N N . ARG A 1 73 ? 9.810 2.917 -14.667 1.00 97.69 73 ARG A N 1
ATOM 612 C CA . ARG A 1 73 ? 9.416 2.893 -16.079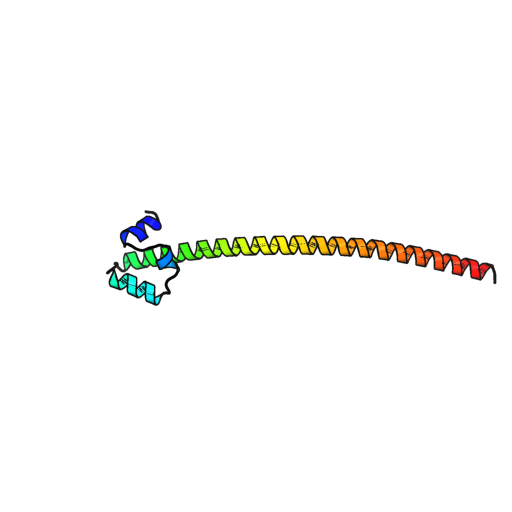 1.00 97.69 73 ARG A CA 1
ATOM 613 C C . ARG A 1 73 ? 9.980 4.093 -16.832 1.00 97.69 73 ARG A C 1
ATOM 615 O O . ARG A 1 73 ? 10.508 3.906 -17.921 1.00 97.69 73 ARG A O 1
ATOM 622 N N . ASP A 1 74 ? 9.844 5.296 -16.284 1.00 97.88 74 ASP A N 1
ATOM 623 C CA . ASP A 1 74 ? 10.290 6.515 -16.961 1.00 97.88 74 ASP A CA 1
ATOM 624 C C . ASP A 1 74 ? 11.822 6.526 -17.120 1.00 97.88 74 ASP A C 1
ATOM 626 O O . ASP A 1 74 ? 12.314 6.758 -18.220 1.00 97.88 74 ASP A O 1
ATOM 630 N N . ASN A 1 75 ? 12.570 6.123 -16.086 1.00 97.50 75 ASN A N 1
ATOM 631 C CA . ASN A 1 75 ? 14.027 5.968 -16.178 1.00 97.50 75 ASN A CA 1
ATOM 632 C C . ASN A 1 75 ? 14.444 4.937 -17.242 1.00 97.50 75 ASN A C 1
ATOM 634 O O . ASN A 1 75 ? 15.376 5.177 -18.005 1.00 97.50 75 ASN A O 1
ATOM 638 N N . LEU A 1 76 ? 13.760 3.788 -17.298 1.00 97.56 76 LEU A N 1
ATOM 639 C CA . LEU A 1 76 ? 14.048 2.741 -18.283 1.00 97.56 76 LEU A CA 1
ATOM 640 C C . LEU A 1 76 ? 13.705 3.177 -19.713 1.00 97.56 76 LEU A C 1
ATOM 642 O O . LEU A 1 76 ? 14.366 2.745 -20.654 1.00 97.56 76 LEU A O 1
ATOM 646 N N . LEU A 1 77 ? 12.678 4.013 -19.891 1.00 97.75 77 LEU A N 1
ATOM 647 C CA . LEU A 1 77 ? 12.344 4.588 -21.194 1.00 97.75 77 LEU A CA 1
ATOM 648 C C . LEU A 1 77 ? 13.427 5.561 -21.664 1.00 97.75 77 LEU A C 1
ATOM 650 O O . LEU A 1 77 ? 13.848 5.471 -22.815 1.00 97.75 77 LEU A O 1
ATOM 654 N N . ASP A 1 78 ? 13.914 6.430 -20.778 1.00 97.38 78 ASP A N 1
ATOM 655 C CA . ASP A 1 78 ? 15.003 7.361 -21.091 1.00 97.38 78 ASP A CA 1
ATOM 656 C C . ASP A 1 78 ? 16.303 6.612 -21.444 1.00 97.38 78 ASP A C 1
ATOM 658 O O . ASP A 1 78 ? 16.993 6.950 -22.412 1.00 97.38 78 ASP A O 1
ATOM 662 N N . GLU A 1 79 ? 16.624 5.549 -20.699 1.00 97.75 79 GLU A N 1
ATOM 663 C CA . GLU A 1 79 ? 17.767 4.678 -20.994 1.00 97.75 79 GLU A CA 1
ATOM 664 C C . GLU A 1 79 ? 17.606 3.976 -22.351 1.00 97.75 79 GLU A C 1
ATOM 666 O O . GLU A 1 79 ? 18.533 3.982 -23.161 1.00 97.75 79 GLU A O 1
ATOM 671 N N . ALA A 1 80 ? 16.422 3.427 -22.642 1.00 97.31 80 ALA A N 1
ATOM 672 C CA . ALA A 1 80 ? 16.148 2.775 -23.919 1.00 97.31 80 ALA A CA 1
ATOM 673 C C . ALA A 1 80 ? 16.288 3.742 -25.105 1.00 97.31 80 ALA A C 1
ATOM 675 O O . ALA A 1 80 ? 16.906 3.381 -26.104 1.00 97.31 80 ALA A O 1
ATOM 676 N N . MET A 1 81 ? 15.782 4.974 -24.981 1.00 97.06 81 MET A N 1
ATOM 677 C CA . MET A 1 81 ? 15.934 6.000 -26.018 1.00 97.06 81 MET A CA 1
ATOM 678 C C . MET A 1 81 ? 17.404 6.345 -26.272 1.00 97.06 81 MET A C 1
ATOM 680 O O . MET A 1 81 ? 17.828 6.431 -27.421 1.00 97.06 81 MET A O 1
ATOM 684 N N . THR A 1 82 ? 18.196 6.485 -25.207 1.00 97.25 82 THR A N 1
ATOM 685 C CA . THR A 1 82 ? 19.632 6.784 -25.320 1.00 97.25 82 THR A CA 1
ATOM 686 C C . THR A 1 82 ? 20.370 5.653 -26.043 1.00 97.25 82 THR A C 1
ATOM 688 O O . THR A 1 82 ? 21.151 5.895 -26.962 1.00 97.25 82 THR A O 1
ATOM 691 N N . LEU A 1 83 ? 20.079 4.400 -25.683 1.00 97.12 83 LEU A N 1
ATOM 692 C CA . LEU A 1 83 ? 20.671 3.232 -26.337 1.00 97.12 83 LEU A CA 1
ATOM 693 C C . LEU A 1 83 ? 20.250 3.113 -27.809 1.00 97.12 83 LEU A C 1
ATOM 695 O O . LEU A 1 83 ? 21.060 2.709 -28.643 1.00 97.12 83 LEU A O 1
ATOM 699 N N . GLU A 1 84 ? 19.010 3.463 -28.159 1.00 97.19 84 GLU A N 1
ATOM 700 C CA . GLU A 1 84 ? 18.559 3.483 -29.555 1.00 97.19 84 GLU A CA 1
ATOM 701 C C . GLU A 1 84 ? 19.343 4.499 -30.401 1.00 97.19 84 GLU A C 1
ATOM 703 O O . GLU A 1 84 ? 19.751 4.170 -31.520 1.00 97.19 84 GLU A O 1
ATOM 708 N N . GLU A 1 85 ? 19.614 5.694 -29.866 1.00 96.88 85 GLU A N 1
ATOM 709 C CA . GLU A 1 85 ? 20.440 6.710 -30.533 1.00 96.88 85 GLU A CA 1
ATOM 710 C C . GLU A 1 85 ? 21.882 6.225 -30.744 1.00 96.88 85 GLU A C 1
ATOM 712 O O . GLU A 1 85 ? 22.419 6.331 -31.852 1.00 96.88 85 GLU A O 1
ATOM 717 N N . GLU A 1 86 ? 22.495 5.627 -29.717 1.00 96.81 86 GLU A N 1
ATOM 718 C CA . GLU A 1 86 ? 23.849 5.065 -29.806 1.00 96.81 86 GLU A CA 1
ATOM 719 C C . GLU A 1 86 ? 23.939 3.945 -30.853 1.00 96.81 86 GLU A C 1
ATOM 721 O O . GLU A 1 86 ? 24.889 3.888 -31.641 1.00 96.81 86 GLU A O 1
ATOM 726 N N . ILE A 1 87 ? 22.936 3.062 -30.908 1.00 97.06 87 ILE A N 1
ATOM 727 C CA . ILE A 1 87 ? 22.862 1.990 -31.908 1.00 97.06 87 ILE A CA 1
ATOM 728 C C . ILE A 1 87 ? 22.798 2.571 -33.322 1.00 97.06 87 ILE A C 1
ATOM 730 O O . ILE A 1 87 ? 23.453 2.049 -34.230 1.00 97.06 87 ILE A O 1
ATOM 734 N N . GLU A 1 88 ? 22.016 3.626 -33.534 1.00 97.06 88 GLU A N 1
ATOM 735 C CA . GLU A 1 88 ? 21.885 4.243 -34.852 1.00 97.06 88 GLU A CA 1
ATOM 736 C C . GLU A 1 88 ? 23.184 4.938 -35.286 1.00 97.06 88 GLU A C 1
ATOM 738 O O . GLU A 1 88 ? 23.614 4.795 -36.435 1.00 97.06 88 GLU A O 1
ATOM 743 N N . GLU A 1 89 ? 23.886 5.586 -34.354 1.00 97.00 89 GLU A N 1
ATOM 744 C CA . GLU A 1 89 ? 25.210 6.152 -34.616 1.00 97.00 89 GLU A CA 1
ATOM 745 C C . GLU A 1 89 ? 26.232 5.061 -34.985 1.00 97.00 89 GLU A C 1
ATOM 747 O O . GLU A 1 89 ? 27.013 5.220 -35.932 1.00 97.00 89 GLU A O 1
ATOM 752 N N . ILE A 1 90 ? 26.219 3.927 -34.276 1.00 96.62 90 ILE A N 1
ATOM 753 C CA . ILE A 1 90 ? 27.095 2.785 -34.569 1.00 96.62 90 ILE A CA 1
ATOM 754 C C . ILE A 1 90 ? 26.793 2.213 -35.956 1.00 96.62 90 ILE A C 1
ATOM 756 O O . ILE A 1 90 ? 27.724 2.008 -36.735 1.00 96.62 90 ILE A O 1
ATOM 760 N N . LYS A 1 91 ? 25.518 2.005 -36.308 1.00 96.69 91 LYS A N 1
ATOM 761 C CA . LYS A 1 91 ? 25.130 1.532 -37.649 1.00 96.69 91 LYS A CA 1
ATOM 762 C C . LYS A 1 91 ? 25.608 2.480 -38.744 1.00 96.69 91 LYS A C 1
ATOM 764 O O . LYS A 1 91 ? 26.150 2.021 -39.748 1.00 96.69 91 LYS A O 1
ATOM 769 N N . HIS A 1 92 ? 25.458 3.790 -38.546 1.00 96.19 92 HIS A N 1
ATOM 770 C CA . HIS A 1 92 ? 25.945 4.784 -39.501 1.00 96.19 92 HIS A CA 1
ATOM 771 C C . HIS A 1 92 ? 27.471 4.700 -39.674 1.00 96.19 92 HIS A C 1
ATOM 773 O O . HIS A 1 92 ? 27.977 4.712 -40.798 1.00 96.19 92 HIS A O 1
ATOM 779 N N . LYS A 1 93 ? 28.222 4.559 -38.571 1.00 95.88 93 LYS A N 1
ATOM 780 C CA . LYS A 1 93 ? 29.681 4.361 -38.616 1.00 95.88 93 LYS A CA 1
ATOM 781 C C . LYS A 1 93 ? 30.063 3.065 -39.334 1.00 95.88 93 LYS A C 1
ATOM 783 O O . LYS A 1 93 ? 30.991 3.088 -40.138 1.00 95.88 93 LYS A O 1
ATOM 788 N N . MET A 1 94 ? 29.349 1.965 -39.093 1.00 95.31 94 MET A N 1
ATOM 789 C CA . MET A 1 94 ? 29.582 0.690 -39.783 1.00 95.31 94 MET A CA 1
ATOM 790 C C . MET A 1 94 ? 29.362 0.811 -41.294 1.00 95.31 94 MET A C 1
ATOM 792 O O . MET A 1 94 ? 30.228 0.400 -42.059 1.00 95.31 94 MET A O 1
ATOM 796 N N . ALA A 1 95 ? 28.271 1.450 -41.725 1.00 95.25 95 ALA A N 1
ATOM 797 C CA . ALA A 1 95 ? 28.001 1.678 -43.145 1.00 95.25 95 ALA A CA 1
ATOM 798 C C . ALA A 1 95 ? 29.104 2.514 -43.823 1.00 95.25 95 ALA A C 1
ATOM 800 O O . ALA A 1 95 ? 29.490 2.241 -44.958 1.00 95.25 95 ALA A O 1
ATOM 801 N N . MET A 1 96 ? 29.652 3.514 -43.122 1.00 95.00 96 MET A N 1
ATOM 802 C CA . MET A 1 96 ? 30.778 4.304 -43.629 1.00 95.00 96 MET A CA 1
ATOM 803 C C . MET A 1 96 ? 32.047 3.456 -43.798 1.00 95.00 96 MET A C 1
ATOM 805 O O . MET A 1 96 ? 32.747 3.598 -44.797 1.00 95.00 96 MET A O 1
ATOM 809 N N . ILE A 1 97 ? 32.341 2.572 -42.840 1.00 94.25 97 ILE A N 1
ATOM 810 C CA . ILE A 1 97 ? 33.490 1.659 -42.920 1.00 94.25 97 ILE A CA 1
ATOM 811 C C . ILE A 1 97 ? 33.329 0.702 -44.107 1.00 94.25 97 ILE A C 1
ATOM 813 O O . ILE A 1 97 ? 34.256 0.579 -44.902 1.00 94.25 97 ILE A O 1
ATOM 817 N N . GLU A 1 98 ? 32.151 0.098 -44.286 1.00 93.56 98 GLU A N 1
ATOM 818 C CA . GLU A 1 98 ? 31.871 -0.784 -45.430 1.00 93.56 98 GLU A CA 1
ATOM 819 C C . GLU A 1 98 ? 32.078 -0.069 -46.776 1.00 93.56 98 GLU A C 1
ATOM 821 O O . GLU A 1 98 ? 32.675 -0.631 -47.695 1.00 93.56 98 GLU A O 1
ATOM 826 N N . LEU A 1 99 ? 31.648 1.192 -46.895 1.00 92.31 99 LEU A N 1
ATOM 827 C CA . LEU A 1 99 ? 31.885 1.998 -48.097 1.00 92.31 99 LEU A CA 1
ATOM 828 C C . LEU A 1 99 ? 33.376 2.267 -48.340 1.00 92.31 99 LEU A C 1
ATOM 830 O O . LEU A 1 99 ? 33.829 2.198 -49.484 1.00 92.31 99 LEU A O 1
ATOM 834 N N . LEU A 1 100 ? 34.143 2.562 -47.287 1.00 91.44 100 LEU A N 1
ATOM 835 C CA . LEU A 1 100 ? 35.590 2.770 -47.391 1.00 91.44 100 LEU A CA 1
ATOM 836 C C . LEU A 1 100 ? 36.315 1.491 -47.832 1.00 91.44 100 LEU A C 1
ATOM 838 O O . LEU A 1 100 ? 37.201 1.569 -48.678 1.00 91.44 100 LEU A O 1
ATOM 842 N N . GLU A 1 101 ? 35.916 0.324 -47.321 1.00 91.44 101 GLU A N 1
ATOM 843 C CA . GLU A 1 101 ? 36.486 -0.968 -47.727 1.00 91.44 101 GLU A CA 1
ATOM 844 C C . GLU A 1 101 ? 36.190 -1.323 -49.191 1.00 91.44 101 GLU A C 1
ATOM 846 O O . GLU A 1 101 ? 37.014 -1.957 -49.852 1.00 91.44 101 GLU A O 1
ATOM 851 N N . ILE A 1 102 ? 35.017 -0.941 -49.710 1.00 90.12 102 ILE A N 1
ATOM 852 C CA . ILE A 1 102 ? 34.687 -1.112 -51.132 1.00 90.12 102 ILE A CA 1
ATOM 853 C C . ILE A 1 102 ? 35.590 -0.222 -51.988 1.00 90.12 102 ILE A C 1
ATOM 855 O O . ILE A 1 102 ? 36.193 -0.707 -52.942 1.00 90.12 102 ILE A O 1
ATOM 859 N N . LEU A 1 103 ? 35.721 1.057 -51.623 1.00 83.69 103 LEU A N 1
ATOM 860 C CA . LEU A 1 103 ? 36.565 2.000 -52.355 1.00 83.69 103 LEU A CA 1
ATOM 861 C C . LEU A 1 103 ? 38.028 1.537 -52.384 1.00 83.69 103 LEU A C 1
ATOM 863 O O . LEU A 1 103 ? 38.636 1.535 -53.447 1.00 83.69 103 LEU A O 1
ATOM 867 N N . ASP A 1 104 ? 38.581 1.087 -51.258 1.00 83.88 104 ASP A N 1
ATOM 868 C CA . ASP A 1 104 ? 39.977 0.629 -51.173 1.00 83.88 104 ASP A CA 1
ATOM 869 C C . ASP A 1 104 ? 40.278 -0.569 -52.101 1.00 83.88 104 ASP A C 1
ATOM 871 O O . ASP A 1 104 ? 41.354 -0.656 -52.698 1.00 83.88 104 ASP A O 1
ATOM 875 N N . LYS A 1 105 ? 39.296 -1.461 -52.302 1.00 77.69 105 LYS A N 1
ATOM 876 C CA . LYS A 1 105 ? 39.403 -2.596 -53.237 1.00 77.69 105 LYS A CA 1
ATOM 877 C C . LYS A 1 105 ? 39.367 -2.188 -54.706 1.00 77.69 105 LYS A C 1
ATOM 879 O O . LYS A 1 105 ? 39.975 -2.877 -55.516 1.00 77.69 105 LYS A O 1
ATOM 884 N N . ASP A 1 106 ? 38.676 -1.104 -55.047 1.00 71.12 106 ASP A N 1
ATOM 885 C CA . ASP A 1 106 ? 38.607 -0.599 -56.424 1.00 71.12 106 ASP A CA 1
ATOM 886 C C . ASP A 1 106 ? 39.852 0.229 -56.812 1.00 71.12 106 ASP A C 1
ATOM 888 O O . ASP A 1 106 ? 40.094 0.466 -57.998 1.00 71.12 106 ASP A O 1
ATOM 892 N N . PHE A 1 107 ? 40.660 0.656 -55.830 1.00 58.06 107 PHE A N 1
ATOM 893 C CA . PHE A 1 107 ? 41.912 1.404 -56.033 1.00 58.06 107 PHE A CA 1
ATOM 894 C C . PHE A 1 107 ? 43.197 0.571 -55.838 1.00 58.06 107 PHE A C 1
ATOM 896 O O . PHE A 1 107 ? 44.291 1.129 -55.972 1.00 58.06 107 PHE A O 1
ATOM 903 N N . SER A 1 108 ? 43.078 -0.735 -55.563 1.00 54.78 108 SER A N 1
ATOM 904 C CA . SER A 1 108 ? 44.187 -1.702 -55.424 1.00 54.78 108 SER A CA 1
ATOM 905 C C . SER A 1 108 ? 44.330 -2.605 -56.649 1.00 54.78 108 SER A C 1
ATOM 907 O O . SER A 1 108 ? 45.487 -2.890 -57.035 1.00 54.78 108 SER A O 1
#

Secondary structure (DSSP, 8-state):
--HHHHHHHTT--HHHHHHS-HHHHHHHHHHTT--HHHHHHHHHHHHHHHHHHHHHHHHHHHHHHHHHHHHHHHHHHHHHHHHHHHHHHHHHHHHHHHHHHHHHHH--

InterPro domains:
  IPR004826 Basic leucine zipper domain, Maf-type [PF03131] (13-93)

Radius of gyration: 34.17 Å; chains: 1; bounding box: 70×19×92 Å

Sequence (108 aa):
MSDFEVLRKYGLNREEVVSMDIMALNTLLMEKLIPKKDIKELKSIRRRIKMRKYRNESSKRQKIELIELENERDNLLDEAMTLEEEIEEIKHKMAMIELLEILDKDFS

Organism: NCBI:txid111878

Foldseek 3Di:
DDLVVLCVVLPHDLVCLQPDDPVVNVVSCVVSVPDPVSVVVSVVSSVVVVVVVVVVVVVVVVVVVVVVVVVVVVVVVVVVVVVVVVVVVVVVVVVVVVVVVVVVVVVD